Protein AF-A0A929G6M1-F1 (afdb_monomer)

Secondary structure (DSSP, 8-state):
---PPPPHHHHHHHHTT--HHHHHHHHHHHHHHHHHHHHHHHHHHHHHHT--TTS-GGGTS-HHHHHHHHHHHHHHHTT---

pLDDT: mean 83.5, std 13.37, range [42.94, 96.94]

Sequence (82 aa):
MKRTKPTLWQRLATALGWTRSSYFLISGFVATLFVIVVVWWPLARDALVYIDWSRPLWLQIDWLLLSIFAAMSLLITAGADL

Foldseek 3Di:
DDPDDDDPVNVVCVVVVPDPVVVVVVVVVVVVVVVCCVVCVVVVVVLVVPDDPVDDVVVSDDPVVVVVVVVVVCVVCVPDDD

Mean predicted aligned error: 9.88 Å

Radius of gyration: 20.91 Å; Cα contacts (8 Å, |Δi|>4): 7; chains: 1; bounding box: 63×22×44 Å

Structure (mmCIF, N/CA/C/O backbone):
data_AF-A0A929G6M1-F1
#
_entry.id   AF-A0A929G6M1-F1
#
loop_
_atom_site.group_PDB
_atom_site.id
_atom_site.type_symbol
_atom_site.label_atom_id
_atom_site.label_alt_id
_atom_site.label_comp_id
_atom_site.label_asym_id
_atom_site.label_entity_id
_atom_site.label_seq_id
_atom_site.pdbx_PDB_ins_code
_atom_site.Cartn_x
_atom_site.Cartn_y
_atom_site.Cartn_z
_atom_site.occupancy
_atom_site.B_iso_or_equiv
_atom_site.auth_seq_id
_atom_site.auth_comp_id
_atom_site.auth_asym_id
_atom_site.auth_atom_id
_atom_site.pdbx_PDB_model_num
ATOM 1 N N . MET A 1 1 ? -51.588 -0.473 12.495 1.00 42.94 1 MET A N 1
ATOM 2 C CA . MET A 1 1 ? -50.127 -0.541 12.738 1.00 42.94 1 MET A CA 1
ATOM 3 C C . MET A 1 1 ? -49.444 -1.257 11.573 1.00 42.94 1 MET A C 1
ATOM 5 O O . MET A 1 1 ? -49.565 -2.470 11.470 1.00 42.94 1 MET A O 1
ATOM 9 N N . LYS A 1 2 ? -48.778 -0.540 10.654 1.00 45.09 2 LYS A N 1
ATOM 10 C CA . LYS A 1 2 ? -48.011 -1.173 9.563 1.00 45.09 2 LYS A CA 1
ATOM 11 C C . LYS A 1 2 ? -46.654 -1.630 10.115 1.00 45.09 2 LYS A C 1
ATOM 13 O O . LYS A 1 2 ? -45.777 -0.803 10.323 1.00 45.09 2 LYS A O 1
ATOM 18 N N . ARG A 1 3 ? -46.487 -2.933 10.376 1.00 55.97 3 ARG A N 1
ATOM 19 C CA . ARG A 1 3 ? -45.168 -3.538 10.632 1.00 55.97 3 ARG A CA 1
ATOM 20 C C . ARG A 1 3 ? -44.394 -3.561 9.313 1.00 55.97 3 ARG A C 1
ATOM 22 O O . ARG A 1 3 ? -44.589 -4.454 8.492 1.00 55.97 3 ARG A O 1
ATOM 29 N N . THR A 1 4 ? -43.560 -2.555 9.088 1.00 60.97 4 THR A N 1
ATOM 30 C CA . THR A 1 4 ? -42.549 -2.574 8.029 1.00 60.97 4 THR A CA 1
ATOM 31 C C . THR A 1 4 ? -41.56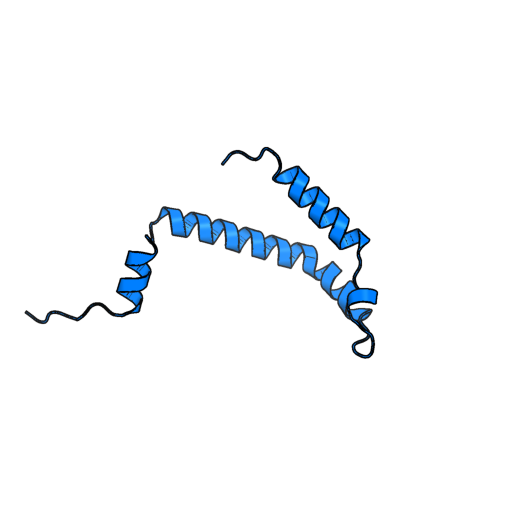0 -3.694 8.339 1.00 60.97 4 THR A C 1
ATOM 33 O O . THR A 1 4 ? -40.959 -3.740 9.410 1.00 60.97 4 THR A O 1
ATOM 36 N N . LYS A 1 5 ? -41.460 -4.668 7.430 1.00 62.44 5 LYS A N 1
ATOM 37 C CA . LYS A 1 5 ? -40.523 -5.786 7.567 1.00 62.44 5 LYS A CA 1
ATOM 38 C C . LYS A 1 5 ? -39.097 -5.219 7.515 1.00 62.44 5 LYS A C 1
ATOM 40 O O . LYS A 1 5 ? -38.825 -4.442 6.598 1.00 62.44 5 LYS A O 1
ATOM 45 N N . PRO A 1 6 ? -38.207 -5.570 8.460 1.00 59.19 6 PRO A N 1
ATOM 46 C CA . PRO A 1 6 ? -36.841 -5.072 8.438 1.00 59.19 6 PRO A CA 1
ATOM 47 C C . PRO A 1 6 ? -36.162 -5.545 7.154 1.00 59.19 6 PRO A C 1
ATOM 49 O O . PRO A 1 6 ? -36.237 -6.723 6.792 1.00 59.19 6 PRO A O 1
ATOM 52 N N . THR A 1 7 ? -35.549 -4.610 6.439 1.00 74.50 7 THR A N 1
ATOM 53 C CA . THR A 1 7 ? -34.881 -4.888 5.167 1.00 74.50 7 THR A CA 1
ATOM 54 C C . THR A 1 7 ? -33.649 -5.765 5.414 1.00 74.50 7 THR A C 1
ATOM 56 O O . THR A 1 7 ? -33.067 -5.743 6.500 1.00 74.50 7 THR A O 1
ATOM 59 N N . LEU A 1 8 ? -33.231 -6.563 4.424 1.00 70.69 8 LEU A N 1
ATOM 60 C CA . LEU A 1 8 ? -32.033 -7.418 4.529 1.00 70.69 8 LEU A CA 1
ATOM 61 C C . LEU A 1 8 ? -30.804 -6.632 5.021 1.00 70.69 8 LEU A C 1
ATOM 63 O O . LEU A 1 8 ? -30.063 -7.111 5.873 1.00 70.69 8 LEU A O 1
ATOM 67 N N . TRP A 1 9 ? -30.677 -5.381 4.578 1.00 62.31 9 TRP A N 1
ATOM 68 C CA . TRP A 1 9 ? -29.652 -4.430 5.006 1.00 62.31 9 TRP A CA 1
ATOM 69 C C . TRP A 1 9 ? -29.705 -4.082 6.497 1.00 62.31 9 TRP A C 1
ATOM 71 O O . TRP A 1 9 ? -28.665 -4.021 7.143 1.00 62.31 9 TRP A O 1
ATOM 81 N N . GLN A 1 10 ? -30.898 -3.919 7.077 1.00 63.66 10 GLN A N 1
ATOM 82 C CA . GLN A 1 10 ? -31.050 -3.674 8.516 1.00 63.66 10 GLN A CA 1
ATOM 83 C C . GLN A 1 10 ? -30.657 -4.901 9.342 1.00 63.66 10 GLN A C 1
ATOM 85 O O . GLN A 1 10 ? -30.051 -4.764 10.401 1.00 63.66 10 GLN A O 1
ATOM 90 N N . ARG A 1 11 ? -30.946 -6.111 8.852 1.00 63.41 11 ARG A N 1
ATOM 91 C CA . ARG A 1 11 ? -30.557 -7.356 9.534 1.00 63.41 11 ARG A CA 1
ATOM 92 C C . ARG A 1 11 ? -29.044 -7.570 9.485 1.00 63.41 11 ARG A C 1
ATOM 94 O O . ARG A 1 11 ? -28.472 -7.939 10.502 1.00 63.41 11 ARG A O 1
ATOM 101 N N . LEU A 1 12 ? -28.405 -7.264 8.355 1.00 67.06 12 LEU A N 1
ATOM 102 C CA . LEU A 1 12 ? -26.947 -7.313 8.207 1.00 67.06 12 LEU A CA 1
ATOM 103 C C . LEU A 1 12 ? -26.239 -6.268 9.078 1.00 67.06 12 LEU A C 1
ATOM 105 O O . LEU A 1 12 ? -25.303 -6.616 9.786 1.00 67.06 12 LEU A O 1
ATOM 109 N N . ALA A 1 13 ? -26.721 -5.023 9.104 1.00 62.41 13 ALA A N 1
ATOM 110 C CA . ALA A 1 13 ? -26.149 -3.967 9.945 1.00 62.41 13 ALA A CA 1
ATOM 111 C C . ALA A 1 13 ? -26.255 -4.284 11.448 1.00 62.41 13 ALA A C 1
ATOM 113 O O . ALA A 1 13 ? -25.342 -3.991 12.218 1.00 62.41 13 ALA A O 1
ATOM 114 N N . THR A 1 14 ? -27.351 -4.927 11.861 1.00 64.00 14 THR A N 1
ATOM 115 C CA . THR A 1 14 ? -27.535 -5.351 13.257 1.00 64.00 14 THR A CA 1
ATOM 116 C C . THR A 1 14 ? -26.694 -6.592 13.582 1.00 64.00 14 THR A C 1
ATOM 118 O O . THR A 1 14 ? -26.129 -6.672 14.667 1.00 64.00 14 THR A O 1
ATOM 121 N N . ALA A 1 15 ? -26.553 -7.535 12.640 1.00 64.56 15 ALA A N 1
ATOM 122 C CA . ALA A 1 15 ? -25.724 -8.734 12.800 1.00 64.56 15 ALA A CA 1
ATOM 123 C C . ALA A 1 15 ? -24.214 -8.432 12.811 1.00 64.56 15 ALA A C 1
ATOM 125 O O . ALA A 1 15 ? -23.470 -9.116 13.505 1.00 64.56 15 ALA A O 1
ATOM 126 N N . LEU A 1 16 ? -23.765 -7.393 12.096 1.00 68.75 16 LEU A N 1
ATOM 127 C CA . LEU A 1 16 ? -22.378 -6.914 12.141 1.00 68.75 16 LEU A CA 1
ATOM 128 C C . LEU A 1 16 ? -22.038 -6.122 13.416 1.00 68.75 16 LEU A C 1
ATOM 130 O O . LEU A 1 16 ? -20.888 -5.727 13.581 1.00 68.75 16 LEU A O 1
ATOM 134 N N . GLY A 1 17 ? -23.005 -5.850 14.301 1.00 65.88 17 GLY A N 1
ATOM 135 C CA . GLY A 1 17 ? -22.753 -5.058 15.507 1.00 65.88 17 GLY A CA 1
ATOM 136 C C . GLY A 1 17 ? -22.277 -3.640 15.182 1.00 65.88 17 GLY A C 1
ATOM 137 O O . GLY A 1 17 ? -21.318 -3.150 15.778 1.00 65.88 17 GLY A O 1
ATOM 138 N N . TRP A 1 18 ? -22.919 -2.984 14.209 1.00 63.78 18 TRP A N 1
ATOM 139 C CA . TRP A 1 18 ? -22.540 -1.650 13.742 1.00 63.78 18 TRP A CA 1
ATOM 140 C C . TRP A 1 18 ? -22.723 -0.594 14.849 1.00 63.78 18 TRP A C 1
ATOM 142 O O . TRP A 1 18 ? -23.812 -0.059 15.059 1.00 63.78 18 TRP A O 1
ATOM 152 N N . THR A 1 19 ? -21.653 -0.301 15.589 1.00 76.88 19 THR A N 1
ATOM 153 C CA . THR A 1 19 ? -21.615 0.704 16.665 1.00 76.88 19 THR A CA 1
ATOM 154 C C . THR A 1 19 ? -20.953 2.000 16.189 1.00 76.88 19 THR A C 1
ATOM 156 O O . THR A 1 19 ? -20.222 2.010 15.197 1.00 76.88 19 THR A O 1
ATOM 159 N N . ARG A 1 20 ? -21.151 3.118 16.909 1.00 74.38 20 ARG A N 1
ATOM 160 C CA . ARG A 1 20 ? -20.419 4.374 16.626 1.00 74.38 20 ARG A CA 1
ATOM 161 C C . ARG A 1 20 ? -18.900 4.164 16.618 1.00 74.38 20 ARG A C 1
ATOM 163 O O . ARG A 1 20 ? -18.222 4.756 15.788 1.00 74.38 20 ARG A O 1
ATOM 170 N N . SER A 1 21 ? -18.383 3.294 17.485 1.00 79.06 21 SER A N 1
ATOM 171 C CA . SER A 1 21 ? -16.960 2.941 17.536 1.00 79.06 21 SER A CA 1
ATOM 172 C C . SER A 1 21 ? -16.491 2.233 16.263 1.00 79.06 21 SER A C 1
ATOM 174 O O . SER A 1 21 ? -15.421 2.542 15.751 1.00 79.06 21 SER A O 1
ATOM 176 N N . SER A 1 22 ? -17.321 1.352 15.694 1.00 7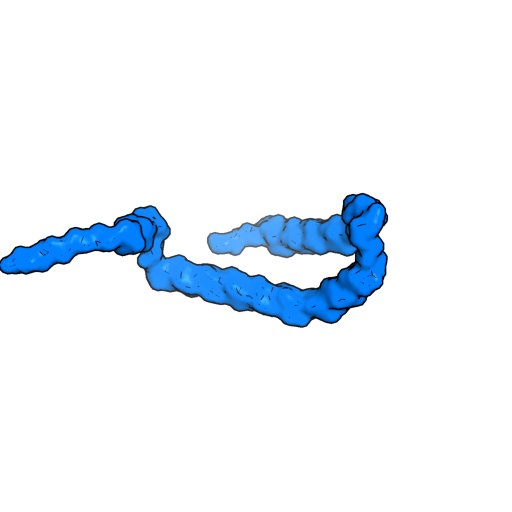8.50 22 SER A N 1
ATOM 177 C CA . SER A 1 22 ? -17.036 0.695 14.412 1.00 78.50 22 SER A CA 1
ATOM 178 C C . SER A 1 22 ? -16.902 1.712 13.268 1.00 78.50 22 SER A C 1
ATOM 180 O O . SER A 1 22 ? -15.993 1.605 12.450 1.00 78.50 22 SER A O 1
ATOM 182 N N . TYR A 1 23 ? -17.720 2.773 13.270 1.00 83.19 23 TYR A N 1
ATOM 183 C CA . TYR A 1 23 ? -17.603 3.864 12.296 1.00 83.19 23 TYR A CA 1
ATOM 184 C C . TYR A 1 23 ? -16.278 4.634 12.423 1.00 83.19 23 TYR A C 1
ATOM 186 O O . TYR A 1 23 ? -15.643 4.926 11.412 1.00 83.19 23 TYR A O 1
ATOM 194 N N . PHE A 1 24 ? -15.827 4.924 13.649 1.00 86.00 24 PHE A N 1
ATOM 195 C CA . PHE A 1 24 ? -14.534 5.581 13.880 1.00 86.00 24 PHE A CA 1
ATOM 196 C C . PHE A 1 24 ? -13.353 4.721 13.420 1.00 86.00 24 PHE A C 1
ATOM 198 O O . PHE A 1 24 ? -12.466 5.233 12.740 1.00 86.00 24 PHE A O 1
ATOM 205 N N . LEU A 1 25 ? -13.362 3.421 13.729 1.00 87.94 25 LEU A N 1
ATOM 206 C CA . LEU A 1 25 ? -12.309 2.496 13.301 1.00 87.94 25 LEU A CA 1
ATOM 207 C C . LEU A 1 25 ? -12.252 2.360 11.776 1.00 87.94 25 LEU A C 1
ATOM 209 O O . LEU A 1 25 ? -11.175 2.454 11.192 1.00 87.94 25 LEU A O 1
ATOM 213 N N . ILE A 1 26 ? -13.407 2.213 11.120 1.00 89.50 26 ILE A N 1
ATOM 214 C CA . ILE A 1 26 ? -13.486 2.156 9.654 1.00 89.50 26 ILE A CA 1
ATOM 215 C C . ILE A 1 26 ? -13.010 3.475 9.041 1.00 89.50 26 ILE A C 1
ATOM 217 O O . ILE A 1 26 ? -12.253 3.460 8.076 1.00 89.50 26 ILE A O 1
ATOM 221 N N . SER A 1 27 ? -13.405 4.619 9.606 1.00 89.56 27 SER A N 1
ATOM 222 C CA . SER A 1 27 ? -12.952 5.925 9.122 1.00 89.56 27 SER A CA 1
ATOM 223 C C . SER A 1 27 ? -11.439 6.086 9.248 1.00 89.56 27 SER A C 1
ATOM 225 O O . SER A 1 27 ? -10.814 6.587 8.317 1.00 89.56 27 SER A O 1
ATOM 227 N N . GLY A 1 28 ? -10.853 5.666 10.373 1.00 92.56 28 GLY A N 1
ATOM 228 C CA . GLY A 1 28 ? -9.406 5.673 10.574 1.00 92.56 28 GLY A CA 1
ATOM 229 C C . GLY A 1 28 ? -8.702 4.791 9.549 1.00 92.56 28 GLY A C 1
ATOM 230 O O . GLY A 1 28 ? -7.811 5.256 8.849 1.00 92.56 28 GLY A O 1
ATOM 231 N N . PHE A 1 29 ? -9.179 3.558 9.374 1.00 92.12 29 PHE A N 1
ATOM 232 C CA . PHE A 1 29 ? -8.653 2.624 8.382 1.00 92.12 29 PHE A CA 1
ATOM 233 C C . PHE A 1 29 ? -8.701 3.189 6.953 1.00 92.12 29 PHE A C 1
ATOM 235 O O . PHE A 1 29 ? -7.695 3.174 6.246 1.00 92.12 29 PHE A O 1
ATOM 242 N N . VAL A 1 30 ? -9.840 3.749 6.533 1.00 95.19 30 VAL A N 1
ATOM 243 C CA . VAL A 1 30 ? -9.996 4.362 5.203 1.00 95.19 30 VAL A CA 1
ATOM 244 C C . VAL A 1 30 ? -9.086 5.582 5.040 1.00 95.19 30 VAL A C 1
ATOM 246 O O . VAL A 1 30 ? -8.475 5.743 3.984 1.00 95.19 30 VAL A O 1
ATOM 249 N N . ALA A 1 31 ? -8.946 6.420 6.071 1.00 96.38 31 ALA A N 1
ATOM 250 C CA . ALA A 1 31 ? -8.024 7.553 6.043 1.00 96.38 31 ALA A CA 1
ATOM 251 C C . ALA A 1 31 ? -6.565 7.090 5.898 1.00 96.38 31 ALA A C 1
ATOM 253 O O . ALA A 1 31 ? -5.825 7.642 5.085 1.00 96.38 31 ALA A O 1
ATOM 254 N N . THR A 1 32 ? -6.163 6.038 6.615 1.00 93.81 32 THR A N 1
ATOM 255 C CA . THR A 1 32 ? -4.833 5.433 6.476 1.00 93.81 32 THR A CA 1
ATOM 256 C C . THR A 1 32 ? -4.607 4.896 5.062 1.00 93.81 32 THR A C 1
ATOM 258 O O . THR A 1 32 ? -3.574 5.193 4.465 1.00 93.81 32 THR A O 1
ATOM 261 N N . LEU A 1 33 ? -5.576 4.178 4.482 1.00 94.38 33 LEU A N 1
ATOM 262 C CA . LEU A 1 33 ? -5.494 3.718 3.090 1.00 94.38 33 LEU A CA 1
ATOM 263 C C . LEU A 1 33 ? -5.340 4.884 2.107 1.00 94.38 33 LEU A C 1
ATOM 265 O O . LEU A 1 33 ? -4.534 4.804 1.183 1.00 94.38 33 LEU A O 1
ATOM 269 N N . PHE A 1 34 ? -6.078 5.976 2.316 1.00 96.94 34 PHE A N 1
ATOM 270 C CA . PHE A 1 34 ? -5.980 7.166 1.476 1.00 96.94 34 PHE A CA 1
ATOM 271 C C . PHE A 1 34 ? -4.576 7.779 1.521 1.00 96.94 34 PHE A C 1
ATOM 273 O O . PHE A 1 34 ? -4.002 8.072 0.474 1.00 96.94 3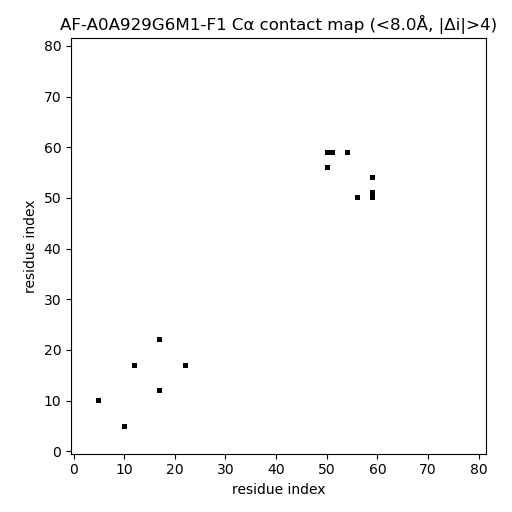4 PHE A O 1
ATOM 280 N N . VAL A 1 35 ? -3.992 7.910 2.716 1.00 96.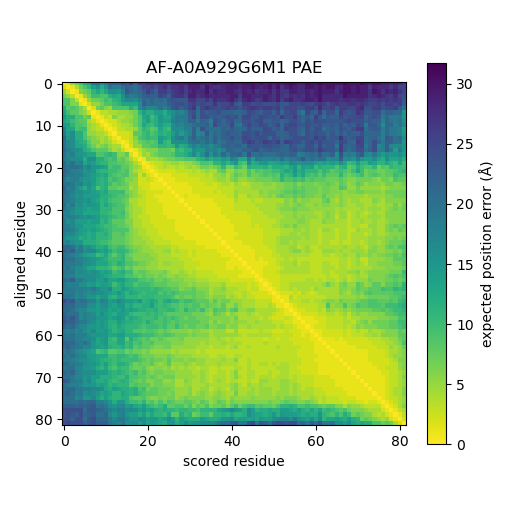31 35 VAL A N 1
ATOM 281 C CA . VAL A 1 35 ? -2.614 8.399 2.881 1.00 96.31 35 VAL A CA 1
ATOM 282 C C . VAL A 1 35 ? -1.621 7.484 2.168 1.00 96.31 35 VAL A C 1
ATOM 284 O O . VAL A 1 35 ? -0.766 7.984 1.440 1.00 96.31 35 VAL A O 1
ATOM 287 N N . ILE A 1 36 ? -1.754 6.161 2.316 1.00 92.62 36 ILE A N 1
ATOM 288 C CA . ILE A 1 36 ? -0.893 5.192 1.624 1.00 92.62 36 ILE A CA 1
ATOM 289 C C . ILE A 1 36 ? -0.980 5.401 0.109 1.00 92.62 36 ILE A C 1
ATOM 291 O O . ILE A 1 36 ? 0.048 5.573 -0.537 1.00 92.62 36 ILE A O 1
ATOM 295 N N . VAL A 1 37 ? -2.184 5.459 -0.464 1.00 94.38 37 VAL A N 1
ATOM 296 C CA . VAL A 1 37 ? -2.350 5.657 -1.911 1.00 94.38 37 VAL A CA 1
ATOM 297 C C . VAL A 1 37 ? -1.729 6.975 -2.365 1.00 94.38 37 VAL A C 1
ATOM 299 O O . VAL A 1 37 ? -0.976 6.974 -3.330 1.00 94.38 37 VAL A O 1
ATOM 302 N N . VAL A 1 38 ? -1.996 8.087 -1.677 1.00 96.38 38 VAL A N 1
ATOM 303 C CA . VAL A 1 38 ? -1.481 9.411 -2.068 1.00 96.38 38 VAL A CA 1
ATOM 304 C C . VAL A 1 38 ? 0.045 9.461 -2.022 1.00 96.38 38 VAL A C 1
ATOM 306 O O . VAL A 1 38 ? 0.669 9.933 -2.971 1.00 96.38 38 VAL A O 1
ATOM 309 N N . VAL A 1 39 ? 0.648 8.966 -0.940 1.00 95.25 39 VAL A N 1
ATOM 310 C CA . VAL A 1 39 ? 2.104 8.999 -0.747 1.00 95.25 39 VAL A CA 1
ATOM 311 C C . VAL A 1 39 ? 2.816 8.073 -1.733 1.00 95.25 39 VAL A C 1
ATOM 313 O O . VAL A 1 39 ? 3.863 8.434 -2.265 1.00 95.25 39 VAL A O 1
ATOM 316 N N . TRP A 1 40 ? 2.247 6.899 -2.009 1.00 93.44 40 TRP A N 1
ATOM 317 C CA . TRP A 1 40 ? 2.881 5.877 -2.845 1.00 93.44 40 TRP A CA 1
ATOM 318 C C . TRP A 1 40 ? 2.504 5.965 -4.330 1.00 93.44 40 TRP A C 1
ATOM 320 O O . TRP A 1 40 ? 3.146 5.320 -5.158 1.00 93.44 40 TRP A O 1
ATOM 330 N N . TRP A 1 41 ? 1.523 6.792 -4.703 1.00 94.44 41 TRP A N 1
ATOM 331 C CA . TRP A 1 41 ? 1.127 7.019 -6.096 1.00 94.44 41 TRP A CA 1
ATOM 332 C C . TRP A 1 41 ? 2.282 7.334 -7.064 1.00 94.44 41 TRP A C 1
ATOM 334 O O . TRP A 1 41 ? 2.321 6.710 -8.126 1.00 94.44 41 TRP A O 1
ATOM 344 N N . PRO A 1 42 ? 3.224 8.258 -6.768 1.00 95.06 42 PRO A N 1
ATOM 345 C CA . PRO A 1 42 ? 4.343 8.522 -7.675 1.00 95.06 42 PRO A CA 1
ATOM 346 C C . PRO A 1 42 ? 5.184 7.267 -7.934 1.00 95.06 42 PRO A C 1
ATOM 348 O O . PRO A 1 42 ? 5.441 6.951 -9.091 1.00 95.06 42 PRO A O 1
ATOM 351 N N . LEU A 1 43 ? 5.499 6.495 -6.887 1.00 90.75 43 LEU A N 1
ATOM 352 C CA . LEU A 1 43 ? 6.248 5.246 -7.022 1.00 90.75 43 LEU A CA 1
ATOM 353 C C . LEU A 1 43 ? 5.484 4.214 -7.860 1.00 90.75 43 LEU A C 1
ATOM 355 O O . LEU A 1 43 ? 6.068 3.546 -8.708 1.00 90.75 43 LEU A O 1
ATOM 359 N N . ALA A 1 44 ? 4.170 4.104 -7.648 1.00 90.62 44 ALA A N 1
ATOM 360 C CA . ALA A 1 44 ? 3.325 3.213 -8.432 1.00 90.62 44 ALA A CA 1
ATOM 361 C C . ALA A 1 44 ? 3.340 3.589 -9.918 1.00 90.62 44 ALA A C 1
ATOM 363 O O . ALA A 1 44 ? 3.418 2.705 -10.765 1.00 90.62 44 ALA A O 1
ATOM 364 N N . ARG A 1 45 ? 3.306 4.886 -10.254 1.00 93.81 45 ARG A N 1
ATOM 365 C CA . ARG A 1 45 ? 3.408 5.324 -11.653 1.00 93.81 45 ARG A CA 1
ATOM 366 C C . ARG A 1 45 ? 4.740 4.945 -12.275 1.00 93.81 45 ARG A C 1
ATOM 368 O O . ARG A 1 45 ? 4.732 4.416 -13.382 1.00 93.81 45 ARG A O 1
ATOM 375 N N . ASP A 1 46 ? 5.839 5.182 -11.571 1.00 91.25 46 ASP A N 1
ATOM 376 C CA . ASP A 1 46 ? 7.167 4.847 -12.079 1.00 91.25 46 ASP A CA 1
ATOM 377 C C . ASP A 1 46 ? 7.283 3.333 -12.298 1.00 91.25 46 ASP A C 1
ATOM 379 O O . ASP A 1 46 ? 7.679 2.897 -13.373 1.00 91.25 46 ASP A O 1
ATOM 383 N N . ALA A 1 47 ? 6.812 2.521 -11.346 1.00 88.62 47 ALA A N 1
ATOM 384 C CA . ALA A 1 47 ? 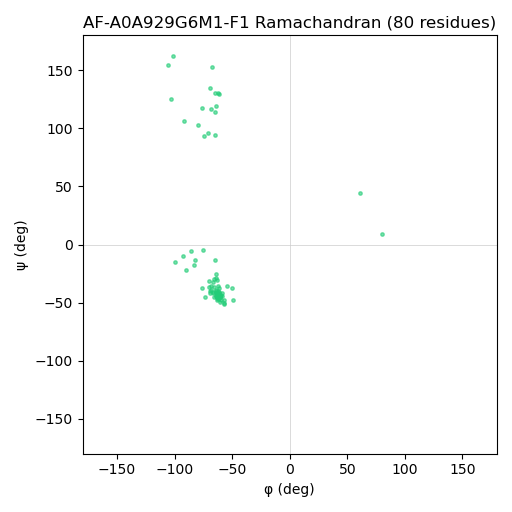6.785 1.065 -11.479 1.00 88.62 47 ALA A CA 1
ATOM 385 C C . ALA A 1 47 ? 5.909 0.580 -12.652 1.00 88.62 47 ALA A C 1
ATOM 387 O O . ALA A 1 47 ? 6.308 -0.321 -13.388 1.00 88.62 47 ALA A O 1
ATOM 388 N N . LEU A 1 48 ? 4.733 1.185 -12.861 1.00 89.00 48 LEU A N 1
ATOM 389 C CA . LEU A 1 48 ? 3.804 0.815 -13.937 1.00 89.00 48 LEU A CA 1
ATOM 390 C C . LEU A 1 48 ? 4.360 1.102 -15.338 1.00 89.00 48 LEU A C 1
ATOM 392 O O . LEU A 1 48 ? 4.007 0.391 -16.275 1.00 89.00 48 LEU A O 1
ATOM 396 N N . VAL A 1 49 ? 5.225 2.110 -15.496 1.00 90.56 49 VAL A N 1
ATOM 397 C CA . VAL A 1 49 ? 5.852 2.434 -16.792 1.00 90.56 49 VAL A CA 1
ATOM 398 C C . VAL A 1 49 ? 6.803 1.328 -17.256 1.00 90.56 49 VAL A C 1
ATOM 400 O O . VAL A 1 49 ? 6.921 1.090 -18.456 1.00 90.56 49 VAL A O 1
ATOM 403 N N . TYR A 1 50 ? 7.457 0.631 -16.326 1.00 86.00 50 TYR A N 1
ATOM 404 C CA . TYR A 1 50 ? 8.404 -0.441 -16.648 1.00 86.00 50 TYR A CA 1
ATOM 405 C C . TYR A 1 50 ? 7.744 -1.810 -16.853 1.00 86.00 50 TYR A C 1
ATOM 407 O O . TYR A 1 50 ? 8.433 -2.760 -17.225 1.00 86.00 50 TYR A O 1
ATOM 415 N N . ILE A 1 51 ? 6.432 -1.927 -16.619 1.00 90.19 51 ILE A N 1
ATOM 416 C CA . ILE A 1 51 ? 5.719 -3.197 -16.749 1.00 90.19 51 ILE A CA 1
ATOM 417 C C . ILE A 1 51 ? 5.491 -3.539 -18.222 1.00 90.19 51 ILE A C 1
ATOM 419 O O . ILE A 1 51 ? 4.762 -2.871 -18.955 1.00 90.19 51 ILE A O 1
ATOM 423 N N . ASP A 1 52 ? 6.082 -4.656 -18.624 1.00 91.06 52 ASP A N 1
ATOM 424 C CA . ASP A 1 52 ? 5.834 -5.342 -19.877 1.00 91.06 52 ASP A CA 1
ATOM 425 C C . ASP A 1 52 ? 4.739 -6.399 -19.669 1.00 91.06 52 ASP A C 1
ATOM 427 O O . ASP A 1 52 ? 4.961 -7.469 -19.093 1.00 91.06 52 ASP A O 1
ATOM 431 N N . TRP A 1 53 ? 3.536 -6.113 -20.171 1.00 88.94 53 TRP A N 1
ATOM 432 C CA . TRP A 1 53 ? 2.376 -7.007 -20.082 1.00 88.94 53 TRP A CA 1
ATOM 433 C C . TRP A 1 53 ? 2.539 -8.322 -20.858 1.00 88.94 53 TRP A C 1
ATOM 435 O O . TRP A 1 53 ? 1.751 -9.244 -20.661 1.00 88.94 53 TRP A O 1
ATOM 445 N N . SER A 1 54 ? 3.544 -8.426 -21.735 1.00 93.19 54 SER A N 1
ATOM 446 C CA . SER A 1 54 ? 3.849 -9.660 -22.468 1.00 93.19 54 SER A CA 1
ATOM 447 C C . SER A 1 54 ? 4.687 -10.655 -21.656 1.00 93.19 54 SER A C 1
ATOM 449 O O . SER A 1 54 ? 4.796 -11.826 -22.026 1.00 93.19 54 SER A O 1
ATOM 451 N N . ARG A 1 55 ? 5.263 -10.215 -20.531 1.00 90.94 55 ARG A N 1
ATOM 452 C CA . ARG A 1 55 ? 6.106 -11.024 -19.645 1.00 90.94 55 ARG A CA 1
ATOM 453 C C . ARG A 1 55 ? 5.370 -11.393 -18.354 1.00 90.94 55 ARG A C 1
ATOM 455 O O . ARG A 1 55 ? 4.488 -10.664 -17.903 1.00 90.94 55 ARG A O 1
ATOM 462 N N . PRO A 1 56 ? 5.748 -12.502 -17.695 1.00 92.50 56 PRO A N 1
ATOM 463 C CA . PRO A 1 56 ? 5.164 -12.863 -16.409 1.00 92.50 56 PRO A CA 1
ATOM 464 C C . PRO A 1 56 ? 5.464 -11.788 -15.353 1.00 92.50 56 PRO A C 1
ATOM 466 O O . PRO A 1 56 ? 6.611 -11.383 -15.162 1.00 92.50 56 PRO A O 1
ATOM 469 N N . LEU A 1 57 ? 4.424 -11.343 -14.643 1.00 88.38 57 LEU A N 1
ATOM 470 C CA . LEU A 1 57 ? 4.501 -10.250 -13.663 1.00 88.38 57 LEU A CA 1
ATOM 471 C C . LEU A 1 57 ? 5.427 -10.567 -12.476 1.00 88.38 57 LEU A C 1
ATOM 473 O O . LEU A 1 57 ? 6.080 -9.677 -11.946 1.00 88.38 57 LEU A O 1
ATOM 477 N N . TRP A 1 58 ? 5.546 -11.839 -12.090 1.00 88.81 58 TRP A N 1
ATOM 478 C CA . TRP A 1 58 ? 6.359 -12.275 -10.943 1.00 88.81 58 TRP A CA 1
ATOM 479 C C . TRP A 1 58 ? 7.866 -12.022 -11.111 1.00 88.81 58 TRP A C 1
ATOM 481 O O . TRP A 1 58 ? 8.576 -11.861 -10.122 1.00 88.81 58 TRP A O 1
ATOM 491 N N . LEU A 1 59 ? 8.350 -11.953 -12.358 1.00 88.56 59 LEU A N 1
ATOM 492 C CA . LEU A 1 59 ? 9.742 -11.600 -12.669 1.00 88.56 59 LEU A CA 1
ATOM 493 C C . LEU A 1 59 ? 9.979 -10.086 -12.700 1.00 88.56 59 LEU A C 1
ATOM 495 O O . LEU A 1 59 ? 11.124 -9.650 -12.667 1.00 88.56 59 LEU A O 1
ATOM 499 N N . GLN A 1 60 ? 8.910 -9.302 -12.816 1.00 90.19 60 GLN A N 1
ATOM 500 C CA . GLN A 1 60 ? 8.961 -7.846 -12.958 1.00 90.19 60 GLN A CA 1
ATOM 501 C C . GLN A 1 60 ? 8.688 -7.127 -11.638 1.00 90.19 60 GLN A C 1
ATOM 503 O O . GLN A 1 60 ? 8.953 -5.936 -11.514 1.00 90.19 60 GLN A O 1
ATOM 508 N N . ILE A 1 61 ? 8.149 -7.844 -10.653 1.00 90.50 61 ILE A N 1
ATOM 509 C CA . ILE A 1 61 ? 7.904 -7.307 -9.322 1.00 90.50 61 ILE A CA 1
ATOM 510 C C . ILE A 1 61 ? 9.220 -7.056 -8.601 1.00 90.50 61 ILE A C 1
ATOM 512 O O . ILE A 1 61 ? 10.114 -7.904 -8.564 1.00 90.50 61 ILE A O 1
ATOM 516 N N . ASP A 1 62 ? 9.294 -5.888 -7.973 1.00 91.56 62 ASP A N 1
ATOM 517 C CA . ASP A 1 62 ? 10.386 -5.5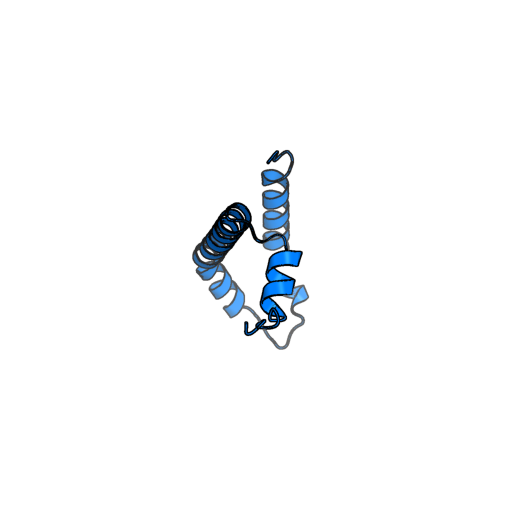31 -7.086 1.00 91.56 62 ASP A CA 1
ATOM 518 C C . ASP A 1 62 ? 10.247 -6.279 -5.750 1.00 91.56 62 ASP A C 1
ATOM 520 O O . ASP A 1 62 ? 9.553 -5.866 -4.814 1.00 91.56 62 ASP A O 1
ATOM 524 N N . TRP A 1 63 ? 10.911 -7.430 -5.682 1.00 93.00 63 TRP A N 1
ATOM 525 C CA . TRP A 1 63 ? 10.964 -8.277 -4.494 1.00 93.00 63 TRP A CA 1
ATOM 526 C C . TRP A 1 63 ? 11.653 -7.608 -3.306 1.00 93.00 63 TRP A C 1
ATOM 528 O O . TRP A 1 63 ? 11.320 -7.920 -2.160 1.00 93.00 63 TRP A O 1
ATOM 538 N N . LEU A 1 64 ? 12.596 -6.697 -3.556 1.00 93.88 64 LEU A N 1
ATOM 539 C CA . LEU A 1 64 ? 13.313 -5.983 -2.507 1.00 93.88 64 LEU A CA 1
ATOM 540 C C . LEU A 1 64 ? 12.393 -4.944 -1.866 1.00 93.88 64 LEU A C 1
ATOM 542 O O . LEU A 1 64 ? 12.274 -4.912 -0.641 1.00 93.88 64 LEU A O 1
ATOM 546 N N . LEU A 1 65 ? 11.660 -4.187 -2.686 1.00 91.81 65 LEU A N 1
ATOM 547 C CA . LEU A 1 65 ? 10.617 -3.274 -2.224 1.00 91.81 65 LEU A CA 1
ATOM 548 C C . LEU A 1 65 ? 9.557 -4.013 -1.399 1.00 91.81 65 LEU A C 1
ATOM 550 O O . LEU A 1 65 ? 9.258 -3.604 -0.276 1.00 91.81 65 LEU A O 1
ATOM 554 N N . LEU A 1 66 ? 9.024 -5.123 -1.925 1.00 92.06 66 LEU A N 1
ATOM 555 C CA . LEU A 1 66 ? 7.990 -5.908 -1.248 1.00 92.06 66 LEU A CA 1
ATOM 556 C C . LEU A 1 66 ? 8.481 -6.453 0.101 1.00 92.06 66 LEU A C 1
ATOM 558 O O . LEU A 1 66 ? 7.770 -6.365 1.102 1.00 92.06 66 LEU A O 1
ATOM 562 N N . SER A 1 67 ? 9.707 -6.983 0.144 1.00 95.00 67 SER A N 1
ATOM 563 C CA . SER A 1 67 ? 10.282 -7.571 1.358 1.00 95.00 67 SER A CA 1
ATOM 564 C C . SER A 1 67 ? 10.586 -6.518 2.420 1.00 95.00 67 SER A C 1
ATOM 566 O O . SER A 1 67 ? 10.287 -6.735 3.592 1.00 95.00 67 SER A O 1
ATOM 568 N N . ILE A 1 68 ? 11.133 -5.361 2.032 1.00 94.88 68 ILE A N 1
ATOM 569 C CA . ILE A 1 68 ? 11.404 -4.260 2.967 1.00 94.88 68 ILE A CA 1
ATOM 570 C C . ILE A 1 68 ? 10.094 -3.684 3.501 1.00 94.88 68 ILE A C 1
ATOM 572 O O . ILE A 1 68 ? 9.980 -3.450 4.703 1.00 94.88 68 ILE A O 1
ATOM 576 N N . PHE A 1 69 ? 9.087 -3.511 2.644 1.00 92.56 69 PHE A N 1
ATOM 577 C CA . PHE A 1 69 ? 7.766 -3.056 3.067 1.00 92.56 69 PHE A CA 1
ATOM 578 C C . PHE A 1 69 ? 7.128 -4.028 4.070 1.00 92.56 69 PHE A C 1
ATOM 580 O O . PHE A 1 69 ? 6.618 -3.601 5.109 1.00 92.56 69 PHE A O 1
ATOM 587 N N . ALA A 1 70 ? 7.198 -5.336 3.799 1.0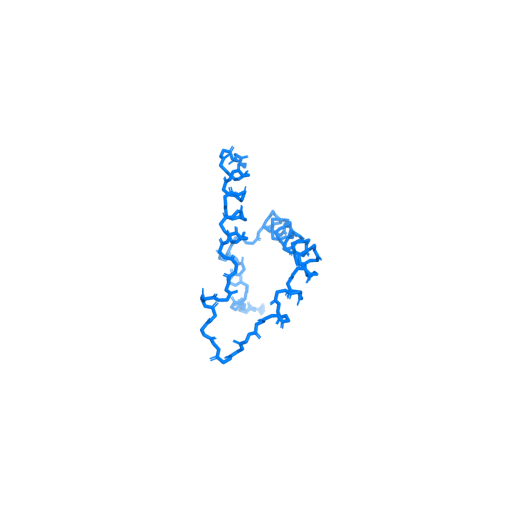0 94.12 70 ALA A N 1
ATOM 588 C CA . ALA A 1 70 ? 6.698 -6.371 4.700 1.00 94.12 70 ALA A CA 1
ATOM 589 C C . ALA A 1 70 ? 7.465 -6.394 6.031 1.00 94.12 70 ALA A C 1
ATOM 591 O O . ALA A 1 70 ? 6.846 -6.443 7.091 1.00 94.12 70 ALA A O 1
ATOM 592 N N . ALA A 1 71 ? 8.797 -6.299 5.988 1.00 95.88 71 ALA A N 1
ATOM 593 C CA . ALA A 1 71 ? 9.640 -6.254 7.176 1.00 95.88 71 ALA A CA 1
ATOM 594 C C . ALA A 1 71 ? 9.350 -5.016 8.032 1.00 95.88 71 ALA A C 1
ATOM 596 O O . ALA A 1 71 ? 9.130 -5.153 9.230 1.00 95.88 71 ALA A O 1
ATOM 597 N N . MET A 1 72 ? 9.281 -3.819 7.438 1.00 94.12 72 MET A N 1
ATOM 598 C CA . MET A 1 72 ? 8.915 -2.595 8.160 1.00 94.12 72 MET A CA 1
ATOM 599 C C . MET A 1 72 ? 7.509 -2.690 8.753 1.00 94.12 72 MET A C 1
ATOM 601 O O . MET A 1 72 ? 7.326 -2.363 9.920 1.00 94.12 72 MET A O 1
ATOM 605 N N . SER A 1 73 ? 6.528 -3.187 7.994 1.00 90.44 73 SER A N 1
ATOM 606 C CA . SER A 1 73 ? 5.158 -3.383 8.489 1.00 90.44 73 SER A CA 1
ATOM 607 C C . SER A 1 73 ? 5.118 -4.334 9.683 1.00 90.44 73 SER A C 1
ATOM 609 O O . SER A 1 73 ? 4.457 -4.045 10.680 1.00 90.44 73 SER A O 1
ATOM 611 N N . LEU A 1 74 ? 5.860 -5.442 9.613 1.00 93.25 74 LEU A N 1
ATOM 612 C CA . LEU A 1 74 ? 5.982 -6.392 10.711 1.00 93.25 74 LEU A CA 1
ATOM 613 C C . LEU A 1 74 ? 6.708 -5.776 11.905 1.00 93.25 74 LEU A C 1
ATOM 615 O O . LEU A 1 74 ? 6.260 -5.969 13.019 1.00 93.25 74 LEU A O 1
ATOM 619 N N . LEU A 1 75 ? 7.769 -4.995 11.704 1.00 92.69 75 LEU A N 1
ATOM 620 C CA . LEU A 1 75 ? 8.476 -4.313 12.793 1.00 92.69 75 LEU A CA 1
ATOM 621 C C . LEU A 1 75 ? 7.611 -3.251 13.483 1.00 92.69 75 LEU A C 1
ATOM 623 O O . LEU A 1 75 ? 7.695 -3.102 14.695 1.00 92.69 75 LEU A O 1
ATOM 627 N N . ILE A 1 76 ? 6.777 -2.529 12.730 1.00 86.94 76 ILE A N 1
ATOM 628 C CA . ILE A 1 76 ? 5.855 -1.520 13.276 1.00 86.94 76 ILE A CA 1
ATOM 629 C C . ILE A 1 76 ? 4.720 -2.183 14.067 1.00 86.94 76 ILE A C 1
ATOM 631 O O . ILE A 1 76 ? 4.271 -1.641 15.073 1.00 86.94 76 ILE A O 1
ATOM 635 N N . THR A 1 77 ? 4.238 -3.340 13.609 1.00 89.19 77 THR A N 1
ATOM 636 C CA . THR A 1 77 ? 3.129 -4.062 14.255 1.00 89.19 77 THR A CA 1
ATOM 637 C C . THR A 1 77 ? 3.579 -5.066 15.315 1.00 89.19 77 THR A C 1
ATOM 639 O O . THR A 1 77 ? 2.797 -5.402 16.202 1.00 89.19 77 THR A O 1
ATOM 642 N N . ALA A 1 78 ? 4.825 -5.536 15.275 1.00 87.94 78 ALA A N 1
ATOM 643 C CA . ALA A 1 78 ? 5.386 -6.436 16.271 1.00 87.94 78 ALA A CA 1
ATOM 644 C C . ALA A 1 78 ? 5.454 -5.726 17.626 1.00 87.94 78 ALA A C 1
ATOM 646 O O . ALA A 1 78 ? 6.197 -4.766 17.808 1.00 87.94 78 ALA A O 1
ATOM 647 N N . GLY A 1 79 ? 4.671 -6.218 18.586 1.00 76.81 79 GLY A N 1
ATOM 648 C CA . GLY A 1 79 ? 4.556 -5.605 19.909 1.00 76.81 79 GLY A CA 1
ATOM 649 C C . GLY A 1 79 ? 3.616 -4.398 19.970 1.00 76.81 79 GLY A C 1
ATOM 650 O O . GLY A 1 79 ? 3.578 -3.736 21.003 1.00 76.81 79 GLY A O 1
ATOM 651 N N . ALA A 1 80 ? 2.853 -4.11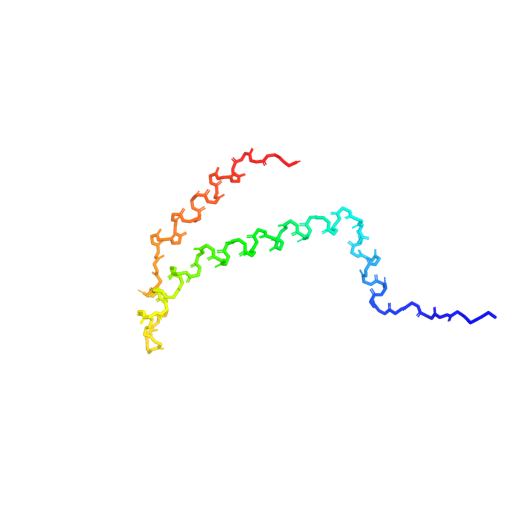5 18.909 1.00 77.19 80 ALA A N 1
ATOM 652 C CA . ALA A 1 80 ? 1.745 -3.174 18.995 1.00 77.19 80 ALA A CA 1
ATOM 653 C C . ALA A 1 80 ? 0.636 -3.773 19.879 1.00 77.19 80 ALA A C 1
ATOM 655 O O . ALA A 1 80 ? 0.060 -4.806 19.536 1.00 77.19 80 ALA A O 1
ATOM 656 N N . ASP A 1 81 ? 0.356 -3.121 21.006 1.00 68.56 81 ASP A N 1
ATOM 657 C CA . ASP A 1 81 ? -0.781 -3.408 21.884 1.00 68.56 81 ASP A CA 1
ATOM 658 C C . ASP A 1 81 ? -1.841 -2.322 21.633 1.00 68.56 81 ASP A C 1
ATOM 660 O O . ASP A 1 81 ? -1.512 -1.130 21.630 1.00 68.56 81 ASP A O 1
ATOM 664 N N . LEU A 1 82 ? -3.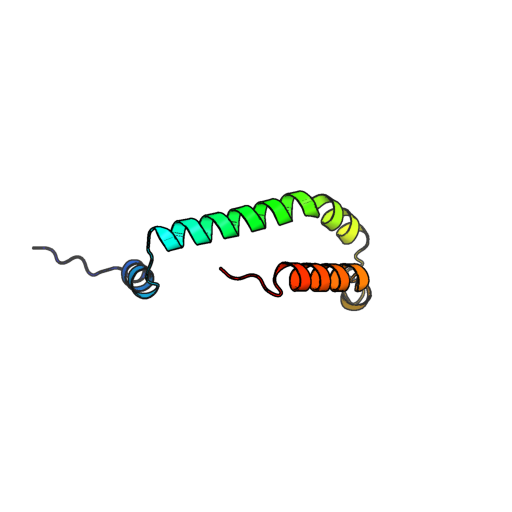069 -2.737 21.307 1.00 59.72 82 LEU A N 1
ATOM 665 C CA . LEU A 1 82 ? -4.198 -1.862 20.953 1.00 59.72 82 LEU A CA 1
ATOM 666 C C . LEU A 1 82 ? -5.153 -1.680 22.133 1.00 59.72 82 LEU A C 1
ATOM 668 O O . LEU A 1 82 ? -5.553 -2.711 22.717 1.00 59.72 82 LEU A O 1
#

Solvent-accessible surface area (backbone atoms only — not comparable to full-atom values): 5102 Å² total; per-residue (Å²): 135,86,82,77,76,80,48,73,67,57,53,49,46,60,72,68,62,74,40,76,66,54,53,52,52,51,50,50,52,52,50,51,52,49,52,50,50,64,72,44,43,66,58,51,52,60,55,58,72,73,60,58,87,92,49,69,63,82,80,71,52,61,61,63,61,53,49,50,52,50,49,51,53,47,60,68,51,60,87,63,82,134